Protein AF-A0A1B8FX18-F1 (afdb_monomer_lite)

Structure (mmCIF, N/CA/C/O backbone):
data_AF-A0A1B8FX18-F1
#
_entry.id   AF-A0A1B8FX18-F1
#
loop_
_atom_site.group_PDB
_atom_site.id
_atom_site.type_symbol
_atom_site.label_atom_id
_atom_site.label_alt_id
_atom_site.label_comp_id
_atom_site.label_asym_id
_atom_site.label_entity_id
_atom_site.label_seq_id
_atom_site.pdbx_PDB_ins_code
_atom_site.Cartn_x
_atom_site.Cartn_y
_atom_site.Cartn_z
_atom_site.occupancy
_atom_site.B_iso_or_equiv
_atom_site.auth_seq_id
_atom_site.auth_comp_id
_atom_site.auth_asym_id
_atom_site.auth_atom_id
_atom_site.pdbx_PDB_model_num
ATOM 1 N N . MET A 1 1 ? -5.836 -26.684 -6.023 1.00 32.91 1 MET A N 1
ATOM 2 C CA . MET A 1 1 ? -4.888 -26.297 -4.955 1.00 32.91 1 MET A CA 1
ATOM 3 C C . MET A 1 1 ? -4.499 -24.843 -5.179 1.00 32.91 1 MET A C 1
ATOM 5 O O . MET A 1 1 ? -3.800 -24.570 -6.144 1.00 32.91 1 MET A O 1
ATOM 9 N N . ALA A 1 2 ? -5.009 -23.908 -4.377 1.00 32.16 2 ALA A N 1
ATOM 10 C CA . ALA A 1 2 ? -4.564 -22.514 -4.428 1.00 32.16 2 ALA A CA 1
ATOM 11 C C . ALA A 1 2 ? -3.291 -22.379 -3.574 1.00 32.16 2 ALA A C 1
ATOM 13 O O . ALA A 1 2 ? -3.282 -22.899 -2.456 1.00 32.16 2 ALA A O 1
ATOM 14 N N . PRO A 1 3 ? -2.211 -21.738 -4.048 1.00 36.47 3 PRO A N 1
ATOM 15 C CA . PRO A 1 3 ? -1.021 -21.562 -3.229 1.00 36.47 3 PRO A CA 1
ATOM 16 C C . PRO A 1 3 ? -1.325 -20.541 -2.124 1.00 36.47 3 PRO A C 1
ATOM 18 O O . PRO A 1 3 ? -1.313 -19.332 -2.337 1.00 36.47 3 PRO A O 1
ATOM 21 N N . SER A 1 4 ? -1.603 -21.036 -0.917 1.00 44.78 4 SER A N 1
ATOM 22 C CA . SER A 1 4 ? -1.848 -20.250 0.298 1.00 44.78 4 SER A CA 1
ATOM 23 C C . SER A 1 4 ? -0.554 -19.749 0.963 1.00 44.78 4 SER A C 1
ATOM 25 O O . SER A 1 4 ? -0.500 -19.564 2.178 1.00 44.78 4 SER A O 1
ATOM 27 N N . GLN A 1 5 ? 0.505 -19.528 0.187 1.00 43.81 5 GLN A N 1
ATOM 28 C CA . GLN A 1 5 ? 1.819 -19.110 0.672 1.00 43.81 5 GLN A CA 1
ATOM 29 C C . GLN A 1 5 ? 2.268 -17.862 -0.085 1.00 43.81 5 GLN A C 1
ATOM 31 O O . GLN A 1 5 ? 3.128 -17.893 -0.956 1.00 43.81 5 GLN A O 1
ATOM 36 N N . PHE A 1 6 ? 1.688 -16.715 0.268 1.00 52.16 6 PHE A N 1
ATOM 37 C CA . PHE A 1 6 ? 2.391 -15.451 0.058 1.00 52.16 6 PHE A CA 1
ATOM 38 C C . PHE A 1 6 ? 3.496 -15.373 1.113 1.00 52.16 6 PHE A C 1
ATOM 40 O O . PHE A 1 6 ? 3.310 -14.788 2.188 1.00 52.16 6 PHE A O 1
ATOM 47 N N . ASP A 1 7 ? 4.606 -16.055 0.828 1.00 55.22 7 ASP A N 1
ATOM 48 C CA . ASP A 1 7 ? 5.760 -16.162 1.705 1.00 55.22 7 ASP A CA 1
ATOM 49 C C . ASP A 1 7 ? 6.283 -14.772 2.058 1.00 55.22 7 ASP A C 1
ATOM 51 O O . ASP A 1 7 ? 6.693 -13.976 1.211 1.00 55.22 7 ASP A O 1
ATOM 55 N N . SER A 1 8 ? 6.344 -14.484 3.356 1.00 54.31 8 SER A N 1
ATOM 56 C CA . SER A 1 8 ? 7.053 -13.326 3.910 1.00 54.31 8 SER A CA 1
ATOM 57 C C . SER A 1 8 ? 8.527 -13.260 3.484 1.00 54.31 8 SER A C 1
ATOM 59 O O . SER A 1 8 ? 9.156 -12.222 3.661 1.00 54.31 8 SER A O 1
ATOM 61 N N . GLN A 1 9 ? 9.072 -14.335 2.906 1.00 58.66 9 GLN A N 1
ATOM 62 C CA . GLN A 1 9 ? 10.406 -14.371 2.315 1.00 58.66 9 GLN A CA 1
ATOM 63 C C . GLN A 1 9 ? 10.507 -13.623 0.975 1.00 58.66 9 GLN A C 1
ATOM 65 O O . GLN A 1 9 ? 11.620 -13.249 0.608 1.00 58.66 9 GLN A O 1
ATOM 70 N N . ILE A 1 10 ? 9.390 -13.357 0.287 1.00 80.12 10 ILE A N 1
ATOM 71 C CA . ILE A 1 10 ? 9.359 -12.744 -1.054 1.00 80.12 10 ILE A CA 1
ATOM 72 C C . ILE A 1 10 ? 9.215 -11.214 -0.985 1.00 80.12 10 ILE A C 1
ATOM 74 O O . ILE A 1 10 ? 9.608 -10.512 -1.913 1.00 80.12 10 ILE A O 1
ATOM 78 N N . LEU A 1 11 ? 8.698 -10.674 0.124 1.00 85.00 11 LEU A N 1
ATOM 79 C CA . LEU A 1 11 ? 8.481 -9.235 0.319 1.00 85.00 11 LEU A CA 1
ATOM 80 C C . LEU A 1 11 ? 9.681 -8.543 0.972 1.00 85.00 11 LEU A C 1
ATOM 82 O O . LEU A 1 11 ? 10.488 -9.172 1.660 1.00 85.00 11 LEU A O 1
ATOM 86 N N . THR A 1 12 ? 9.778 -7.232 0.768 1.00 85.75 12 THR A N 1
ATOM 87 C CA . THR A 1 12 ? 10.832 -6.394 1.352 1.00 85.75 12 THR A CA 1
ATOM 88 C C . THR A 1 12 ? 10.839 -6.432 2.880 1.00 85.75 12 THR A C 1
ATOM 90 O O . THR A 1 12 ? 9.835 -6.732 3.529 1.00 85.75 12 THR A O 1
ATOM 93 N N . SER A 1 13 ? 11.989 -6.112 3.482 1.00 84.50 13 SER A N 1
ATOM 94 C CA . SER A 1 13 ? 12.134 -6.082 4.950 1.00 84.50 13 SER A CA 1
ATOM 95 C C . SER A 1 13 ? 11.414 -4.892 5.601 1.00 84.50 13 SER A C 1
ATOM 97 O O . SER A 1 13 ? 11.049 -4.944 6.777 1.00 84.50 13 SER A O 1
ATOM 99 N N . LYS A 1 14 ? 11.174 -3.828 4.825 1.00 88.06 14 LYS A N 1
ATOM 100 C CA . LYS A 1 14 ? 10.469 -2.606 5.228 1.00 88.06 14 LYS A CA 1
ATOM 101 C C . LYS A 1 14 ? 9.424 -2.226 4.176 1.00 88.06 14 LYS A C 1
ATOM 103 O O . LYS A 1 14 ? 9.663 -2.463 2.988 1.00 88.06 14 LYS A O 1
ATOM 108 N N . PRO A 1 15 ? 8.288 -1.627 4.576 1.00 91.25 15 PRO A N 1
ATOM 109 C CA . PRO A 1 15 ? 7.298 -1.168 3.615 1.00 91.25 15 PRO A CA 1
ATOM 110 C C . PRO A 1 15 ? 7.850 0.010 2.806 1.00 91.25 15 PRO A C 1
ATOM 112 O O . PRO A 1 15 ? 8.682 0.772 3.298 1.00 91.25 15 PRO A O 1
ATOM 115 N N . LEU A 1 16 ? 7.350 0.181 1.584 1.00 90.25 16 LEU A N 1
ATOM 116 C CA . LEU A 1 16 ? 7.636 1.364 0.770 1.00 90.25 16 LEU A CA 1
ATOM 117 C C . LEU A 1 16 ? 6.980 2.611 1.372 1.00 90.25 16 LEU A C 1
ATOM 119 O O . LEU A 1 16 ? 7.591 3.672 1.445 1.00 90.25 16 LEU A O 1
ATOM 123 N N . ILE A 1 17 ? 5.729 2.463 1.811 1.00 91.62 17 ILE A N 1
ATOM 124 C CA . ILE A 1 17 ? 4.974 3.497 2.516 1.00 91.62 17 ILE A CA 1
ATOM 125 C C . ILE A 1 17 ? 4.188 2.880 3.666 1.00 91.62 17 ILE A C 1
ATOM 127 O O . ILE A 1 17 ? 3.749 1.728 3.597 1.00 91.62 17 ILE A O 1
ATOM 131 N N . SER A 1 18 ? 3.97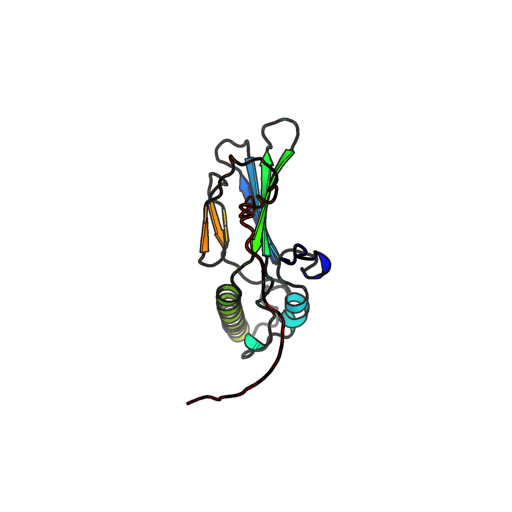8 3.669 4.713 1.00 93.94 18 SER A N 1
ATOM 132 C CA . SER A 1 18 ? 3.050 3.345 5.786 1.00 93.94 18 SER A CA 1
ATOM 133 C C . SER A 1 18 ? 2.305 4.606 6.189 1.00 93.94 18 SER A C 1
ATOM 135 O O . SER A 1 18 ? 2.931 5.628 6.456 1.00 93.94 18 SER A O 1
ATOM 137 N N . LEU A 1 19 ? 0.983 4.521 6.247 1.00 94.31 19 LEU A N 1
ATOM 138 C CA . LEU A 1 19 ? 0.116 5.580 6.743 1.00 94.31 19 LEU A CA 1
ATOM 139 C C . LEU A 1 19 ? -0.797 5.025 7.832 1.00 94.31 19 LEU A C 1
ATOM 141 O O . LEU A 1 19 ? -1.187 3.856 7.809 1.00 94.31 19 LEU A O 1
ATOM 145 N N . SER A 1 20 ? -1.128 5.877 8.790 1.00 95.50 20 SER A N 1
ATOM 146 C CA . SER A 1 20 ? -2.043 5.560 9.876 1.00 95.50 20 SER A CA 1
ATOM 147 C C . SER A 1 20 ? -3.161 6.583 9.934 1.00 95.50 20 SER A C 1
ATOM 149 O O . SER A 1 20 ? -2.940 7.767 9.677 1.00 95.50 20 SER A O 1
ATOM 151 N N . LYS A 1 21 ? -4.353 6.127 10.302 1.00 96.12 21 LYS A N 1
ATOM 152 C CA . LYS A 1 21 ? -5.514 6.982 10.504 1.00 96.12 21 LYS A CA 1
ATOM 153 C C . LYS A 1 21 ? -6.279 6.506 11.727 1.00 96.12 21 LYS A C 1
ATOM 155 O O . LYS A 1 21 ? -6.621 5.330 11.831 1.00 96.12 21 LYS A O 1
ATOM 160 N N . GLU A 1 22 ? -6.506 7.431 12.643 1.00 94.50 22 GLU A N 1
ATOM 161 C CA . GLU A 1 22 ? -7.405 7.242 13.772 1.00 94.50 22 GLU A CA 1
ATOM 162 C C . GLU A 1 22 ? -8.838 7.521 13.323 1.00 94.50 22 GLU A C 1
ATOM 164 O O . GLU A 1 22 ? -9.071 8.423 12.507 1.00 94.50 22 GLU A O 1
ATOM 169 N N . ARG A 1 23 ? -9.771 6.704 13.813 1.00 92.94 23 ARG A N 1
ATOM 170 C CA . ARG A 1 23 ? -11.197 6.893 13.578 1.00 92.94 23 ARG A CA 1
ATOM 171 C C . ARG A 1 23 ? -11.689 8.120 14.336 1.00 92.94 23 ARG A C 1
ATOM 173 O O . ARG A 1 23 ? -11.183 8.418 15.409 1.00 92.94 23 ARG A O 1
ATOM 180 N N . ASP A 1 24 ? -12.712 8.785 13.812 1.00 92.12 24 ASP A N 1
ATOM 181 C CA . ASP A 1 24 ? -13.268 10.012 14.406 1.00 92.12 24 ASP A CA 1
ATOM 182 C C . ASP A 1 24 ? -13.728 9.855 15.875 1.00 92.12 24 ASP A C 1
ATOM 184 O O . ASP A 1 24 ? -13.780 10.835 16.610 1.00 92.12 24 ASP A O 1
ATOM 188 N N . ASP A 1 25 ? -14.035 8.634 16.328 1.00 89.25 25 ASP A N 1
ATOM 189 C CA . ASP A 1 25 ? -14.406 8.346 17.721 1.00 89.25 25 ASP A CA 1
ATOM 190 C C . ASP A 1 25 ? -13.216 8.031 18.648 1.00 89.25 25 ASP A C 1
ATOM 192 O O . ASP A 1 25 ? -13.421 7.746 19.828 1.00 89.25 25 ASP A O 1
ATOM 196 N N . GLY A 1 26 ? -11.993 8.023 18.115 1.00 88.56 26 GLY A N 1
ATOM 197 C CA . GLY A 1 26 ? -10.752 7.730 18.831 1.00 88.56 26 GLY A CA 1
ATOM 198 C C . GLY A 1 26 ? -10.587 6.283 19.300 1.00 88.56 26 GLY A C 1
ATOM 199 O O . GLY A 1 26 ? -9.638 5.970 20.011 1.00 88.56 26 GLY A O 1
ATOM 200 N N . LYS A 1 27 ? -11.498 5.372 18.931 1.00 88.19 27 LYS A N 1
ATOM 201 C CA . LYS A 1 27 ? -11.483 3.983 19.430 1.00 88.19 27 LYS A CA 1
ATOM 202 C C . LYS A 1 27 ? -10.751 3.017 18.516 1.00 88.19 27 LYS A C 1
ATOM 204 O O . LYS A 1 27 ? -10.401 1.926 18.944 1.00 88.19 27 LYS A O 1
ATOM 209 N N . MET A 1 28 ? -10.535 3.388 17.258 1.00 90.31 28 MET A N 1
ATOM 210 C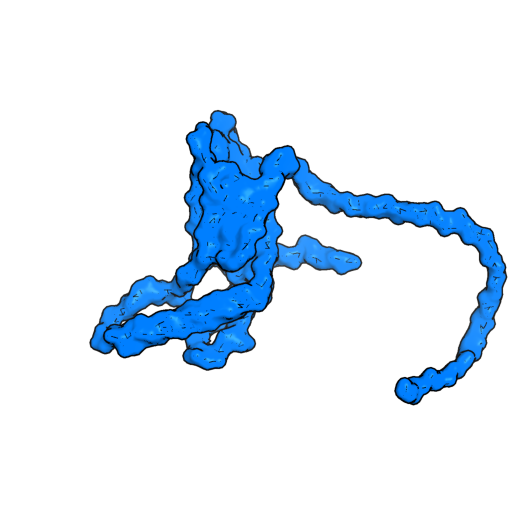 CA . MET A 1 28 ? -9.917 2.516 16.263 1.00 90.31 28 MET A CA 1
ATOM 211 C C . MET A 1 28 ? -8.775 3.226 15.555 1.00 90.31 28 MET A C 1
ATOM 213 O O . MET A 1 28 ? -8.895 4.387 15.170 1.00 90.31 28 MET A O 1
ATOM 217 N N . VAL A 1 29 ? -7.692 2.495 15.301 1.00 93.31 29 VAL A N 1
ATOM 218 C CA . VAL A 1 29 ? -6.578 2.967 14.474 1.00 93.31 29 VAL A CA 1
ATOM 219 C C . VAL A 1 29 ? -6.350 1.996 13.327 1.00 93.31 29 VAL A C 1
ATOM 221 O O . VAL A 1 29 ? -6.061 0.816 13.533 1.00 93.31 29 VAL A O 1
ATOM 224 N N . GLY A 1 30 ? -6.449 2.505 12.103 1.00 94.06 30 GLY A N 1
ATOM 225 C CA . GLY A 1 30 ? -6.062 1.802 10.888 1.00 94.06 30 GLY A CA 1
ATOM 226 C C . GLY A 1 30 ? -4.623 2.111 10.510 1.00 94.06 30 GLY A C 1
ATOM 227 O O . GLY A 1 30 ? -4.213 3.269 10.506 1.00 94.06 30 GLY A O 1
ATOM 228 N N . VAL A 1 31 ? -3.862 1.088 10.138 1.00 95.69 31 VAL A N 1
ATOM 229 C CA . VAL A 1 31 ? -2.509 1.214 9.593 1.00 95.69 31 VAL A CA 1
ATOM 230 C C . VAL A 1 31 ? -2.457 0.496 8.254 1.00 95.69 31 VAL A C 1
ATOM 232 O O . VAL A 1 31 ? -2.597 -0.727 8.197 1.00 95.69 31 VAL A O 1
ATOM 235 N N . LEU A 1 32 ? -2.243 1.256 7.182 1.00 95.88 32 LEU A N 1
ATOM 236 C CA . LEU A 1 32 ? -2.048 0.753 5.826 1.00 95.88 32 LEU A CA 1
ATOM 237 C C . LEU A 1 32 ? -0.564 0.836 5.472 1.00 95.88 32 LEU A C 1
ATOM 239 O O . LEU A 1 32 ? 0.034 1.908 5.513 1.00 95.88 32 LEU A O 1
ATOM 243 N N . SER A 1 33 ? 0.022 -0.292 5.085 1.00 95.12 33 SER A N 1
ATOM 244 C CA . SER A 1 33 ? 1.413 -0.367 4.638 1.00 95.12 33 SER A CA 1
ATOM 245 C C . SER A 1 33 ? 1.512 -1.095 3.303 1.00 95.12 33 SER A C 1
ATOM 247 O O . SER A 1 33 ? 0.916 -2.160 3.143 1.00 95.12 33 SER A O 1
ATOM 249 N N . VAL A 1 34 ? 2.300 -0.571 2.367 1.00 94.50 34 VAL A N 1
ATOM 250 C CA . VAL A 1 34 ? 2.511 -1.178 1.041 1.00 94.50 34 VAL A CA 1
ATOM 251 C C . VAL A 1 34 ? 3.885 -1.834 0.978 1.00 94.50 34 VAL A C 1
ATOM 253 O O . VAL A 1 34 ? 4.891 -1.212 1.318 1.00 94.50 34 VAL A O 1
ATOM 256 N N . TRP A 1 35 ? 3.916 -3.091 0.543 1.00 93.81 35 TRP A N 1
ATOM 257 C CA . TRP A 1 35 ? 5.095 -3.949 0.514 1.00 93.81 35 TRP A CA 1
ATOM 258 C C . TRP A 1 35 ? 5.368 -4.410 -0.921 1.00 93.81 35 TRP A C 1
ATOM 260 O O . TRP A 1 35 ? 4.612 -5.231 -1.448 1.00 93.81 35 TRP A O 1
ATOM 270 N N . PRO A 1 36 ? 6.431 -3.896 -1.554 1.00 91.75 36 PRO A N 1
ATOM 271 C CA . PRO A 1 36 ? 6.965 -4.464 -2.786 1.00 91.75 36 PRO A CA 1
ATOM 272 C C . PRO A 1 36 ? 7.564 -5.865 -2.551 1.00 91.75 36 PRO A C 1
ATOM 274 O O . PRO A 1 36 ? 7.837 -6.246 -1.404 1.00 91.75 36 PRO A O 1
ATOM 277 N N . PRO A 1 37 ? 7.834 -6.633 -3.618 1.00 90.56 37 PRO A N 1
ATOM 278 C CA . PRO A 1 37 ? 8.705 -7.799 -3.547 1.00 90.56 37 PRO A CA 1
ATOM 279 C C . PRO A 1 37 ? 10.180 -7.381 -3.393 1.00 90.56 37 PRO A C 1
ATOM 281 O O . PRO A 1 37 ? 10.582 -6.297 -3.821 1.00 90.56 37 PRO A O 1
ATOM 284 N N . LYS A 1 38 ? 11.021 -8.262 -2.842 1.00 88.38 38 LYS A N 1
ATOM 285 C CA . LYS A 1 38 ? 12.477 -8.041 -2.709 1.00 88.38 38 LYS A CA 1
ATOM 286 C C . LYS A 1 38 ? 13.166 -7.793 -4.045 1.00 88.38 38 LYS A C 1
ATOM 288 O O . LYS A 1 38 ? 14.034 -6.934 -4.137 1.00 88.38 38 LYS A O 1
ATOM 293 N N . SER A 1 39 ? 12.727 -8.487 -5.091 1.00 85.31 39 SER A N 1
ATOM 294 C CA . SER A 1 39 ? 13.233 -8.292 -6.452 1.00 85.31 39 SER A CA 1
ATOM 295 C C . SER A 1 39 ? 13.042 -6.853 -6.941 1.00 85.31 39 SER A C 1
ATOM 297 O O . SER A 1 39 ? 13.882 -6.335 -7.673 1.00 85.31 39 SER A O 1
ATOM 299 N N . PHE A 1 40 ? 11.984 -6.166 -6.495 1.00 87.19 40 PHE A N 1
ATOM 300 C CA . PHE A 1 40 ? 11.812 -4.743 -6.769 1.00 87.19 40 PHE A CA 1
ATOM 301 C C . PHE A 1 40 ? 12.826 -3.892 -5.989 1.00 87.19 40 PHE A C 1
ATOM 303 O O . PHE A 1 40 ? 13.403 -2.974 -6.563 1.00 87.19 40 PHE A O 1
ATOM 310 N N . GLU A 1 41 ? 13.091 -4.207 -4.716 1.00 84.81 41 GLU A N 1
ATOM 311 C CA . GLU A 1 41 ? 14.107 -3.527 -3.887 1.00 84.81 41 GLU A CA 1
ATOM 312 C C . GLU A 1 41 ? 15.517 -3.612 -4.460 1.00 84.81 41 GLU A C 1
ATOM 314 O O . GLU A 1 41 ? 16.243 -2.618 -4.493 1.00 84.81 41 GLU A O 1
ATOM 319 N N . GLU A 1 42 ? 15.873 -4.770 -4.999 1.00 82.75 42 GLU A N 1
ATOM 320 C CA . GLU A 1 42 ? 17.166 -4.999 -5.637 1.00 82.75 42 GLU A CA 1
ATOM 321 C C . GLU A 1 42 ? 17.294 -4.288 -6.992 1.00 82.75 42 GLU A C 1
ATOM 323 O O . GLU A 1 42 ? 18.378 -3.811 -7.352 1.00 82.75 42 GLU A O 1
ATOM 328 N N . ALA A 1 43 ? 16.196 -4.203 -7.748 1.00 80.81 43 ALA A N 1
ATOM 329 C CA . ALA A 1 43 ? 16.183 -3.622 -9.086 1.00 80.81 43 ALA A CA 1
ATOM 330 C C . ALA A 1 43 ? 15.987 -2.095 -9.087 1.00 80.81 43 ALA A C 1
ATOM 332 O O . ALA A 1 43 ? 16.506 -1.417 -9.973 1.00 80.81 43 ALA A O 1
ATOM 333 N N . TRP A 1 44 ? 15.299 -1.530 -8.090 1.00 80.69 44 TRP A N 1
ATOM 334 C CA . TRP A 1 44 ? 14.949 -0.105 -8.027 1.00 80.69 44 TRP A CA 1
ATOM 335 C C . TRP A 1 44 ? 16.150 0.857 -8.108 1.00 80.69 44 TRP A C 1
ATOM 337 O O . TRP A 1 44 ? 16.080 1.815 -8.878 1.00 80.69 44 TRP A O 1
ATOM 347 N N . PRO A 1 45 ? 17.295 0.617 -7.434 1.00 76.19 45 PRO A N 1
ATOM 348 C CA . PRO A 1 45 ? 18.479 1.467 -7.588 1.00 76.19 45 PRO A CA 1
ATOM 349 C C . PRO A 1 45 ? 19.090 1.439 -8.993 1.00 76.19 45 PRO A C 1
ATOM 351 O O . PRO A 1 45 ? 19.825 2.352 -9.354 1.00 76.19 45 PRO A O 1
ATOM 354 N N . LYS A 1 46 ? 18.827 0.371 -9.753 1.00 73.50 46 LYS A N 1
ATOM 355 C CA . LYS A 1 46 ? 19.317 0.154 -11.120 1.00 73.50 46 LYS A CA 1
ATOM 356 C C . LYS A 1 46 ? 18.272 0.538 -12.168 1.00 73.50 46 LYS A C 1
ATOM 358 O O . LYS A 1 46 ? 18.524 0.354 -13.356 1.00 73.50 46 LYS A O 1
ATOM 363 N N . ALA A 1 47 ? 17.102 1.023 -11.745 1.00 71.56 47 ALA A N 1
ATOM 364 C CA . ALA A 1 47 ? 16.032 1.422 -12.639 1.00 71.56 47 ALA A CA 1
ATOM 365 C C . ALA A 1 47 ? 16.516 2.589 -13.505 1.00 71.56 47 ALA A C 1
ATOM 367 O O . ALA A 1 47 ? 16.624 3.724 -13.043 1.00 71.56 47 ALA A O 1
ATOM 368 N N . THR A 1 48 ? 16.843 2.292 -14.760 1.00 62.50 48 THR A N 1
ATOM 369 C CA . THR A 1 48 ? 17.209 3.302 -15.743 1.00 62.50 48 THR A CA 1
ATOM 370 C C . THR A 1 48 ? 15.983 3.818 -16.472 1.00 62.50 48 THR A C 1
ATOM 372 O O . THR A 1 48 ? 14.870 3.294 -16.404 1.00 62.50 48 THR A O 1
ATOM 375 N N . GLU A 1 49 ? 16.249 4.877 -17.214 1.00 56.56 49 GLU A N 1
ATOM 376 C CA . GLU A 1 49 ? 15.332 5.724 -17.935 1.00 56.56 49 GLU A CA 1
ATOM 377 C C . GLU A 1 49 ? 14.223 5.064 -18.768 1.00 56.56 49 GLU A C 1
ATOM 379 O O . GLU A 1 49 ? 13.211 5.718 -19.022 1.00 56.56 49 GLU A O 1
ATOM 384 N N . SER A 1 50 ? 14.404 3.823 -19.210 1.00 53.88 50 SER A N 1
ATOM 385 C CA . SER A 1 50 ? 13.587 3.187 -20.247 1.00 53.88 50 SER A CA 1
ATOM 386 C C . SER A 1 50 ? 13.035 1.812 -19.869 1.00 53.88 50 SER A C 1
ATOM 388 O O . SER A 1 50 ? 12.339 1.209 -20.678 1.00 53.88 50 SER A O 1
ATOM 390 N N . ARG A 1 51 ? 13.317 1.284 -18.667 1.00 57.38 51 ARG A N 1
ATOM 391 C CA . ARG A 1 51 ? 13.055 -0.135 -18.352 1.00 57.38 51 ARG A CA 1
ATOM 392 C C . ARG A 1 51 ? 12.253 -0.364 -17.074 1.00 57.38 51 ARG A C 1
ATOM 394 O O . ARG A 1 51 ? 12.651 -1.149 -16.218 1.00 57.38 51 ARG A O 1
ATOM 401 N N . ALA A 1 52 ? 11.053 0.216 -16.999 1.00 56.62 52 ALA A N 1
ATOM 402 C CA . ALA A 1 52 ? 10.031 -0.300 -16.077 1.00 56.62 52 ALA A CA 1
ATOM 403 C C . ALA A 1 52 ? 9.720 -1.789 -16.349 1.00 56.62 52 ALA A C 1
ATOM 405 O O . ALA A 1 52 ? 9.318 -2.514 -15.448 1.00 56.62 52 ALA A O 1
ATOM 406 N N . GLU A 1 53 ? 9.964 -2.257 -17.577 1.00 56.81 53 GLU A N 1
ATOM 407 C CA . GLU A 1 53 ? 9.823 -3.655 -18.005 1.00 56.81 53 GLU A CA 1
ATOM 408 C C . GLU A 1 53 ? 10.775 -4.629 -17.294 1.00 56.81 53 GLU A C 1
ATOM 410 O O . GLU A 1 53 ? 10.494 -5.821 -17.265 1.00 56.81 53 GLU A O 1
ATOM 415 N N . GLY A 1 54 ? 11.862 -4.139 -16.682 1.00 59.81 54 GLY A N 1
ATOM 416 C CA . GLY A 1 54 ? 12.773 -4.950 -15.864 1.00 59.81 54 GLY A CA 1
ATOM 417 C C . GLY A 1 54 ? 12.479 -4.909 -14.361 1.00 59.81 54 GLY A C 1
ATOM 418 O O . GLY A 1 54 ? 13.200 -5.535 -13.588 1.00 59.81 54 GLY A O 1
ATOM 419 N N . LEU A 1 55 ? 11.465 -4.151 -13.929 1.00 69.38 55 LEU A N 1
ATOM 420 C CA . LEU A 1 55 ? 11.095 -4.043 -12.521 1.00 69.38 55 LEU A CA 1
ATOM 421 C C . LEU A 1 55 ? 9.999 -5.045 -12.175 1.00 69.38 55 LEU A C 1
ATOM 423 O O . LEU A 1 55 ? 8.970 -5.117 -12.848 1.00 69.38 55 LEU A O 1
ATOM 427 N N . ALA A 1 56 ? 10.193 -5.768 -11.071 1.00 77.12 56 ALA A N 1
ATOM 428 C CA . ALA A 1 56 ? 9.197 -6.679 -10.523 1.00 77.12 56 ALA A CA 1
ATOM 429 C C . ALA A 1 56 ? 7.978 -5.900 -9.987 1.00 77.12 56 ALA A C 1
ATOM 431 O O . ALA A 1 56 ? 7.919 -5.499 -8.824 1.00 77.12 56 ALA A O 1
ATOM 432 N N . CYS A 1 57 ? 7.016 -5.643 -10.874 1.00 84.75 57 CYS A N 1
ATOM 433 C CA . CYS A 1 57 ? 5.750 -4.976 -10.554 1.00 84.75 57 CYS A CA 1
ATOM 434 C C . CYS A 1 57 ? 4.671 -5.967 -10.086 1.00 84.75 57 CYS A C 1
ATOM 436 O O . CYS A 1 57 ? 3.621 -5.560 -9.597 1.00 84.75 57 CYS A O 1
ATOM 438 N N . GLU A 1 58 ? 4.934 -7.266 -10.213 1.00 87.62 58 GLU A N 1
ATOM 439 C CA . GLU A 1 58 ? 4.098 -8.340 -9.684 1.00 87.62 58 GLU A CA 1
ATOM 440 C C . GLU A 1 58 ? 4.393 -8.603 -8.203 1.00 87.62 58 GLU A C 1
ATOM 442 O O . GLU A 1 58 ? 5.475 -8.302 -7.702 1.00 87.62 58 GLU A O 1
ATOM 447 N N . GLY A 1 59 ? 3.424 -9.172 -7.482 1.00 87.94 59 GLY A N 1
ATOM 448 C CA . GLY A 1 59 ? 3.621 -9.606 -6.094 1.00 87.94 59 GLY A CA 1
ATOM 449 C C . GLY A 1 59 ? 3.631 -8.486 -5.050 1.00 87.94 59 GLY A C 1
ATOM 450 O O . 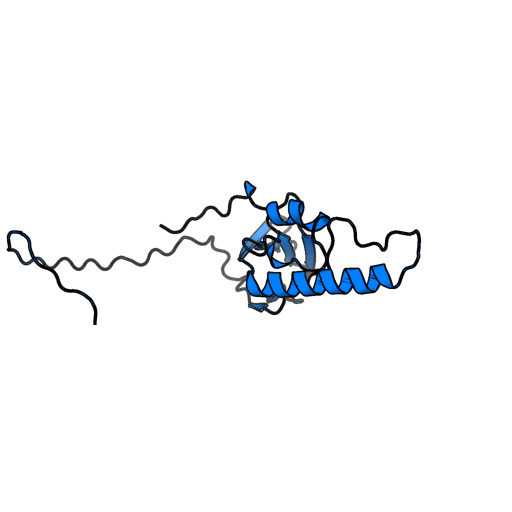GLY A 1 59 ? 3.939 -8.743 -3.887 1.00 87.94 59 GLY A O 1
ATOM 451 N N . TRP A 1 60 ? 3.275 -7.257 -5.428 1.00 93.25 60 TRP A N 1
ATOM 452 C CA . TRP A 1 60 ? 3.071 -6.166 -4.476 1.00 93.25 60 TRP A CA 1
ATOM 453 C C . TRP A 1 60 ? 1.851 -6.433 -3.594 1.00 93.25 60 TRP A C 1
ATOM 455 O O . TRP A 1 60 ? 0.790 -6.831 -4.077 1.00 93.25 60 TRP A O 1
ATOM 465 N N . VAL A 1 61 ? 1.987 -6.175 -2.293 1.00 93.94 61 VAL A N 1
ATOM 466 C CA . VAL A 1 61 ? 0.925 -6.414 -1.310 1.00 93.94 61 VAL A CA 1
ATOM 467 C C . VAL A 1 61 ? 0.735 -5.191 -0.428 1.00 93.94 61 VAL A C 1
ATOM 469 O O . VAL A 1 61 ? 1.664 -4.731 0.235 1.00 93.94 61 VAL A O 1
ATOM 472 N N . ALA A 1 62 ? -0.498 -4.708 -0.331 1.00 94.69 62 ALA A N 1
ATOM 473 C CA . ALA A 1 62 ? -0.895 -3.808 0.736 1.00 94.69 62 ALA A CA 1
ATOM 474 C C . ALA A 1 62 ? -1.398 -4.601 1.946 1.00 94.69 62 ALA A C 1
ATOM 476 O O . ALA A 1 62 ? -2.108 -5.599 1.829 1.00 94.69 62 ALA A O 1
ATOM 477 N N . ARG A 1 63 ? -1.004 -4.164 3.138 1.00 94.44 63 ARG A N 1
ATOM 478 C CA . ARG A 1 63 ? -1.422 -4.742 4.413 1.00 94.44 63 ARG A CA 1
ATOM 479 C C . ARG A 1 63 ? -2.154 -3.678 5.198 1.00 94.44 63 ARG A C 1
ATOM 481 O O . ARG A 1 63 ? -1.564 -2.649 5.513 1.00 94.44 63 ARG A O 1
ATOM 488 N N . PHE A 1 64 ? -3.400 -3.959 5.544 1.00 94.00 64 PHE A N 1
ATOM 489 C CA . PHE A 1 64 ? -4.200 -3.102 6.395 1.00 94.00 64 PHE A CA 1
ATOM 490 C C . PHE A 1 64 ? -4.434 -3.779 7.741 1.00 94.00 64 PHE A C 1
ATOM 492 O O . PHE A 1 64 ? -4.881 -4.925 7.811 1.00 94.00 64 PHE A O 1
ATOM 499 N N . LYS A 1 65 ? -4.066 -3.096 8.821 1.00 93.00 65 LYS A N 1
ATOM 500 C CA . LYS A 1 65 ? -4.258 -3.560 10.195 1.00 93.00 65 LYS A CA 1
ATOM 501 C C . LYS A 1 65 ? -5.168 -2.579 10.909 1.00 93.00 65 LYS A C 1
ATOM 503 O O . LYS A 1 65 ? -4.891 -1.386 10.866 1.00 93.00 65 LYS A O 1
ATOM 508 N N . VAL A 1 66 ? -6.189 -3.086 11.584 1.00 91.06 66 VAL A N 1
ATOM 509 C CA . VAL A 1 66 ? -7.055 -2.276 12.447 1.00 91.06 66 VAL A CA 1
ATOM 510 C C . VAL A 1 66 ? -6.846 -2.719 13.882 1.00 91.06 66 VAL A C 1
ATOM 512 O O . VAL A 1 66 ? -6.814 -3.920 14.160 1.00 91.06 66 VAL A O 1
ATOM 515 N N . TRP A 1 67 ? -6.679 -1.744 14.760 1.00 90.06 67 TRP A N 1
ATOM 516 C CA . TRP A 1 67 ? -6.467 -1.927 16.186 1.00 90.06 67 TRP A CA 1
ATOM 517 C C . TRP A 1 67 ? -7.594 -1.240 16.940 1.00 90.06 67 TRP A C 1
ATOM 519 O O . TRP A 1 67 ? -7.898 -0.088 16.627 1.00 90.06 67 TRP A O 1
ATOM 529 N N . ASP A 1 68 ? -8.167 -1.929 17.922 1.00 88.56 68 ASP A N 1
ATOM 530 C CA . ASP A 1 68 ? -8.984 -1.291 18.947 1.00 88.56 68 ASP A CA 1
ATOM 531 C C . ASP A 1 68 ? -8.024 -0.657 19.948 1.00 88.56 68 ASP A C 1
ATOM 533 O O . ASP A 1 68 ? -7.105 -1.304 20.452 1.00 88.56 68 ASP A O 1
ATOM 537 N N . VAL A 1 69 ? -8.176 0.640 20.160 1.00 86.62 69 VAL A N 1
ATOM 538 C CA . VAL A 1 69 ? -7.403 1.416 21.133 1.00 86.62 69 VAL A CA 1
ATOM 539 C C . VAL A 1 69 ? -8.295 1.976 22.240 1.00 86.62 69 VAL A C 1
ATOM 541 O O . VAL A 1 69 ? -7.780 2.591 23.171 1.00 86.62 69 VAL A O 1
ATOM 544 N N . GLY A 1 70 ? -9.614 1.774 22.141 1.00 77.38 70 GLY A N 1
ATOM 545 C CA . GLY A 1 70 ? -10.603 2.218 23.117 1.00 77.38 70 GLY A CA 1
ATOM 546 C C . GLY A 1 70 ? -10.838 1.200 24.232 1.00 77.38 70 GLY A C 1
ATOM 547 O O . GLY A 1 70 ? -11.082 1.592 25.374 1.00 77.38 70 GLY A O 1
ATOM 548 N N . SER A 1 71 ? -10.733 -0.100 23.945 1.00 70.25 71 SER A N 1
ATOM 549 C CA . SER A 1 71 ? -10.598 -1.114 24.991 1.00 70.25 71 SER A CA 1
ATOM 550 C C . SER A 1 71 ? -9.203 -1.001 25.606 1.00 70.25 71 SER A C 1
ATOM 552 O O . SER A 1 71 ? -8.216 -0.943 24.884 1.00 70.25 71 SER A O 1
ATOM 554 N N . GLY A 1 72 ? -9.069 -0.981 26.934 1.00 65.12 72 GLY A N 1
ATOM 555 C CA . GLY A 1 72 ? -7.763 -0.841 27.607 1.00 65.12 72 GLY A CA 1
ATOM 556 C C . GLY A 1 72 ? -6.689 -1.870 27.194 1.00 65.12 72 GLY A C 1
ATOM 557 O O . GLY A 1 72 ? -5.510 -1.663 27.477 1.00 65.12 72 GLY A O 1
ATOM 558 N N . ALA A 1 73 ? -7.072 -2.944 26.493 1.00 62.97 73 ALA A N 1
ATOM 559 C CA . ALA A 1 73 ? -6.184 -3.801 25.716 1.00 62.97 73 ALA A CA 1
ATOM 560 C C . ALA A 1 73 ? -6.150 -3.343 24.245 1.00 62.97 73 ALA A C 1
ATOM 562 O O . ALA A 1 73 ? -7.185 -3.280 23.580 1.00 62.97 73 ALA A O 1
ATOM 563 N N . LYS A 1 74 ? -4.949 -3.031 23.735 1.00 68.00 74 LYS A N 1
ATOM 564 C CA . LYS A 1 74 ? -4.728 -2.708 22.317 1.00 68.00 74 LYS A CA 1
ATOM 565 C C . LYS A 1 74 ? -4.822 -3.974 21.471 1.00 68.00 74 LYS A C 1
ATOM 567 O O . LYS A 1 74 ? -3.798 -4.550 21.093 1.00 68.00 74 LYS A O 1
ATOM 572 N N . ASP A 1 75 ? -6.042 -4.401 21.187 1.00 74.62 75 ASP A N 1
ATOM 573 C CA . ASP A 1 75 ? -6.293 -5.646 20.481 1.00 74.62 75 ASP A CA 1
ATOM 574 C C . ASP A 1 75 ? -6.309 -5.431 18.969 1.00 74.62 75 ASP A C 1
ATOM 576 O O . ASP A 1 75 ? -6.879 -4.483 18.422 1.00 74.62 75 ASP A O 1
ATOM 580 N N . LYS A 1 76 ? -5.639 -6.336 18.255 1.00 75.75 76 LYS A N 1
ATOM 581 C CA . LYS A 1 76 ? -5.638 -6.326 16.796 1.00 75.75 76 LYS A CA 1
ATOM 582 C C . LYS A 1 76 ? -6.954 -6.913 16.296 1.00 75.75 76 LYS A C 1
ATOM 584 O O . LYS A 1 76 ? -7.115 -8.128 16.277 1.00 75.75 76 LYS A O 1
ATOM 589 N N . VAL A 1 77 ? -7.849 -6.049 15.834 1.00 79.56 77 VAL A N 1
ATOM 590 C CA . VAL A 1 77 ? -9.198 -6.429 15.394 1.00 79.56 77 VAL A CA 1
ATOM 591 C C . VAL A 1 77 ? -9.173 -7.066 14.013 1.00 79.56 77 VAL A C 1
ATOM 593 O O . VAL A 1 77 ? -9.828 -8.075 13.791 1.00 79.56 77 VAL A O 1
ATOM 596 N N . ASN A 1 78 ? -8.401 -6.502 13.078 1.00 81.12 78 ASN A N 1
ATOM 597 C CA . ASN A 1 78 ? -8.385 -6.977 11.694 1.00 81.12 78 ASN A CA 1
ATOM 598 C C . ASN A 1 78 ? -6.991 -6.951 11.063 1.00 81.12 78 ASN A C 1
ATOM 600 O O . ASN A 1 78 ? -6.136 -6.113 11.371 1.00 81.12 78 ASN A O 1
ATOM 604 N N . HIS A 1 79 ? -6.763 -7.889 10.140 1.00 88.38 79 HIS A N 1
ATOM 605 C CA . HIS A 1 79 ? -5.556 -7.963 9.323 1.00 88.38 79 HIS A CA 1
ATOM 606 C C . HIS A 1 79 ? -5.888 -8.387 7.898 1.00 88.38 79 HIS A C 1
ATOM 608 O O . HIS A 1 79 ? -6.042 -9.570 7.608 1.00 88.38 79 HIS A O 1
ATOM 614 N N . ILE A 1 80 ? -5.939 -7.411 7.006 1.00 89.69 80 ILE A N 1
ATOM 615 C CA . ILE A 1 80 ? -6.329 -7.605 5.617 1.00 89.69 80 ILE A CA 1
ATOM 616 C C . ILE A 1 80 ? -5.079 -7.504 4.749 1.00 89.69 80 ILE A C 1
ATOM 618 O O . ILE A 1 80 ? -4.243 -6.613 4.930 1.00 89.69 80 ILE A O 1
ATOM 622 N N . ARG A 1 81 ? -4.932 -8.447 3.820 1.00 90.75 81 ARG A N 1
ATOM 623 C CA . ARG A 1 81 ? -3.881 -8.443 2.801 1.00 90.75 81 ARG A CA 1
ATOM 624 C C . ARG A 1 81 ? -4.538 -8.261 1.443 1.00 90.75 81 ARG A C 1
ATOM 626 O O . ARG A 1 81 ? -5.417 -9.036 1.088 1.00 90.75 81 ARG A O 1
ATOM 633 N N . ILE A 1 82 ? -4.102 -7.246 0.712 1.00 92.19 82 ILE A N 1
ATOM 634 C CA . ILE A 1 82 ? -4.666 -6.843 -0.573 1.00 92.19 82 ILE A CA 1
ATOM 635 C C . ILE A 1 82 ? -3.548 -6.973 -1.617 1.00 92.19 82 ILE A C 1
ATOM 637 O O . ILE A 1 82 ? -2.590 -6.193 -1.561 1.00 92.19 82 ILE A O 1
ATOM 641 N N . PRO A 1 83 ? -3.601 -7.965 -2.525 1.00 92.94 83 PRO A N 1
ATOM 642 C CA . PRO A 1 83 ? -2.673 -8.025 -3.648 1.00 92.94 83 PRO A CA 1
ATOM 643 C C . PRO A 1 83 ? -2.937 -6.839 -4.579 1.00 92.94 83 PRO A C 1
ATOM 645 O O . PRO A 1 83 ? -4.086 -6.544 -4.902 1.00 92.94 83 PRO A O 1
ATOM 648 N N . LEU A 1 84 ? -1.881 -6.141 -4.987 1.00 93.12 84 LEU A N 1
ATOM 649 C CA . LEU A 1 84 ? -2.011 -4.992 -5.880 1.00 93.12 84 LEU A CA 1
ATOM 650 C C . LEU A 1 84 ? -1.940 -5.430 -7.339 1.00 93.12 84 LEU A C 1
ATOM 652 O O . LEU A 1 84 ? -1.196 -6.345 -7.695 1.00 93.12 84 LEU A O 1
ATOM 656 N N . SER A 1 85 ? -2.696 -4.739 -8.190 1.00 91.69 85 SER A N 1
ATOM 657 C CA . SER A 1 85 ? -2.662 -4.959 -9.633 1.00 91.69 85 SER A CA 1
ATOM 658 C C . SER A 1 85 ? -1.274 -4.641 -10.182 1.00 91.69 85 SER A C 1
ATOM 660 O O . SER A 1 85 ? -0.815 -3.499 -10.117 1.00 91.69 85 SER A O 1
ATOM 662 N N . ALA A 1 86 ? -0.622 -5.640 -10.779 1.00 90.69 86 ALA A N 1
ATOM 663 C CA . ALA A 1 86 ? 0.687 -5.466 -11.403 1.00 90.69 86 ALA A CA 1
ATOM 664 C C . ALA A 1 86 ? 0.660 -4.407 -12.518 1.00 90.69 86 ALA A C 1
ATOM 666 O O . ALA A 1 86 ? 1.642 -3.697 -12.727 1.00 90.69 86 ALA A O 1
ATOM 667 N N . ILE A 1 87 ? -0.483 -4.262 -13.197 1.00 90.75 87 ILE A N 1
ATOM 668 C CA . ILE A 1 87 ? -0.697 -3.258 -14.241 1.00 90.75 87 ILE A CA 1
ATOM 669 C C . ILE A 1 87 ? -0.673 -1.852 -13.630 1.00 90.75 87 ILE A C 1
ATOM 671 O O . ILE A 1 87 ? 0.100 -1.005 -14.078 1.00 90.75 87 ILE A O 1
ATOM 675 N N . GLU A 1 88 ? -1.463 -1.604 -12.580 1.00 92.25 88 GLU A N 1
ATOM 676 C CA . GLU A 1 88 ? -1.489 -0.297 -11.908 1.00 92.25 88 GLU A CA 1
ATOM 677 C C . GLU A 1 88 ? -0.126 0.053 -11.304 1.00 92.25 88 GLU A C 1
ATOM 679 O O . GLU A 1 88 ? 0.349 1.181 -11.453 1.00 92.25 88 GLU A O 1
ATOM 684 N N . VAL A 1 89 ? 0.529 -0.929 -10.674 1.00 91.94 89 VAL A N 1
ATOM 685 C CA . VAL A 1 89 ? 1.881 -0.777 -10.127 1.00 91.94 89 VAL A CA 1
ATOM 686 C C . VAL A 1 89 ? 2.860 -0.412 -11.240 1.00 91.94 89 VAL A C 1
ATOM 688 O O . VAL A 1 89 ? 3.596 0.560 -11.089 1.00 91.94 89 VAL A O 1
ATOM 691 N N . LYS A 1 90 ? 2.843 -1.113 -12.382 1.00 90.19 90 LYS A N 1
ATOM 692 C CA . LYS A 1 90 ? 3.726 -0.829 -13.525 1.00 90.19 90 LYS A CA 1
ATOM 693 C C . LYS A 1 90 ? 3.543 0.598 -14.041 1.00 90.19 90 LYS A C 1
ATOM 695 O O . LYS A 1 90 ? 4.534 1.306 -14.236 1.00 90.19 90 LYS A O 1
ATOM 700 N N . TYR A 1 91 ? 2.300 1.044 -14.224 1.00 89.19 91 TYR A N 1
ATOM 701 C CA . TYR A 1 91 ? 2.017 2.421 -14.641 1.00 89.19 91 TYR A CA 1
ATOM 702 C C . TYR A 1 91 ? 2.538 3.442 -13.627 1.00 89.19 91 TYR A C 1
ATOM 704 O O . TYR A 1 91 ? 3.195 4.417 -14.002 1.00 89.19 91 TYR A O 1
ATOM 712 N N . HIS A 1 92 ? 2.278 3.214 -12.340 1.00 90.50 92 HIS A N 1
ATOM 713 C CA . HIS A 1 92 ? 2.702 4.114 -11.271 1.00 90.50 92 HIS A CA 1
ATOM 714 C C . HIS A 1 92 ? 4.229 4.203 -11.138 1.00 90.50 92 HIS A C 1
ATOM 716 O O . HIS A 1 92 ? 4.799 5.295 -11.043 1.00 90.50 92 HIS A O 1
ATOM 722 N N . VAL A 1 93 ? 4.907 3.059 -11.209 1.00 88.75 93 VAL A N 1
ATOM 723 C CA . VAL A 1 93 ? 6.370 2.951 -11.206 1.00 88.75 93 VAL A CA 1
ATOM 724 C C . VAL A 1 93 ? 6.965 3.693 -12.403 1.00 88.75 93 VAL A C 1
ATOM 726 O O . VAL A 1 93 ? 7.866 4.513 -12.225 1.00 88.75 93 VAL A O 1
ATOM 729 N N . GLY A 1 94 ? 6.427 3.493 -13.611 1.00 86.69 94 GLY A N 1
ATOM 730 C CA . GLY A 1 94 ? 6.882 4.201 -14.813 1.00 86.69 94 GLY A CA 1
ATOM 731 C C . GLY A 1 94 ? 6.742 5.725 -14.703 1.00 86.69 94 GLY A C 1
ATOM 732 O O . GLY A 1 94 ? 7.669 6.472 -15.038 1.00 86.69 94 GLY A O 1
ATOM 733 N N . ARG A 1 95 ? 5.619 6.207 -14.152 1.00 85.94 95 ARG A N 1
ATOM 734 C CA . ARG A 1 95 ? 5.417 7.640 -13.868 1.00 85.94 95 ARG A CA 1
ATOM 735 C C . ARG A 1 95 ? 6.412 8.166 -12.835 1.00 85.94 95 ARG A C 1
ATOM 737 O O . ARG A 1 95 ? 6.952 9.255 -13.018 1.00 85.94 95 ARG A O 1
ATOM 744 N N . SER A 1 96 ? 6.684 7.393 -11.786 1.00 85.31 96 SER A N 1
ATOM 745 C CA . SER A 1 96 ? 7.623 7.770 -10.723 1.00 85.31 96 SER A CA 1
ATOM 746 C C . SER A 1 96 ? 9.060 7.892 -11.239 1.00 85.31 96 SER A C 1
ATOM 748 O O . SER A 1 96 ? 9.737 8.867 -10.918 1.00 85.31 96 SER A O 1
ATOM 750 N N . ILE A 1 97 ? 9.505 6.966 -12.099 1.00 81.50 97 ILE A N 1
ATOM 751 C CA . ILE A 1 97 ? 10.814 7.044 -12.774 1.00 81.50 97 ILE A CA 1
ATOM 752 C C . ILE A 1 97 ? 10.895 8.308 -13.635 1.00 81.50 97 ILE A C 1
ATOM 754 O O . ILE A 1 97 ? 11.872 9.049 -13.560 1.00 81.50 97 ILE A O 1
ATOM 758 N N . THR A 1 98 ? 9.852 8.590 -14.419 1.00 81.75 98 THR A N 1
ATOM 759 C CA . THR A 1 98 ? 9.804 9.779 -15.285 1.00 81.75 98 THR A CA 1
ATOM 760 C C . THR A 1 98 ? 9.901 11.072 -14.471 1.00 81.75 98 THR A C 1
ATOM 762 O O . THR A 1 98 ? 10.680 11.962 -14.807 1.00 81.75 98 THR A O 1
ATOM 765 N N . LEU A 1 99 ? 9.152 11.166 -13.370 1.00 79.25 99 LEU A N 1
ATOM 766 C CA . LEU A 1 99 ? 9.153 12.339 -12.495 1.00 79.25 99 LEU A CA 1
ATOM 767 C C . LEU A 1 99 ? 10.511 12.550 -11.815 1.00 79.25 99 LEU A C 1
ATOM 769 O O . LEU A 1 99 ? 10.986 13.683 -11.746 1.00 79.25 99 LEU A O 1
ATOM 773 N N . ARG A 1 100 ? 11.160 11.466 -11.373 1.00 76.44 100 ARG A N 1
ATOM 774 C CA . ARG A 1 100 ? 12.504 11.512 -10.789 1.00 76.44 100 ARG A CA 1
ATOM 775 C C . ARG A 1 100 ? 13.511 12.163 -11.739 1.00 76.44 100 ARG A C 1
ATOM 777 O O . ARG A 1 100 ? 14.198 13.091 -11.327 1.00 76.44 100 ARG A O 1
ATOM 784 N N . LYS A 1 101 ? 13.520 11.775 -13.018 1.00 73.50 101 LYS A N 1
ATOM 785 C CA . LYS A 1 101 ? 14.405 12.386 -14.024 1.00 73.50 101 LYS A CA 1
ATOM 786 C C . LYS A 1 101 ? 14.157 13.869 -14.230 1.00 73.50 101 LYS A C 1
ATOM 788 O O . LYS A 1 101 ? 15.102 14.637 -14.319 1.00 73.50 101 LYS A O 1
ATOM 793 N N . VAL A 1 102 ? 12.890 14.276 -14.354 1.00 76.12 102 VAL A N 1
ATOM 794 C CA . VAL A 1 102 ? 12.543 15.687 -14.593 1.00 76.12 102 VAL A CA 1
ATOM 795 C C . VAL A 1 102 ? 13.069 16.558 -13.453 1.00 76.12 102 VAL A C 1
ATOM 797 O O . VAL A 1 102 ? 13.495 17.690 -13.682 1.00 76.12 102 VAL A O 1
ATOM 800 N N . LEU A 1 103 ? 13.055 16.027 -12.230 1.00 71.88 103 LEU A N 1
ATOM 801 C CA . LEU A 1 103 ? 13.581 16.710 -11.057 1.00 71.88 103 LEU A CA 1
ATOM 802 C C . LEU A 1 103 ? 15.113 16.675 -11.001 1.00 71.88 103 LEU A C 1
ATOM 804 O O . LEU A 1 103 ? 15.708 17.722 -10.771 1.00 71.88 103 LEU A O 1
ATOM 808 N N . GLU A 1 104 ? 15.745 15.528 -11.266 1.00 69.12 104 GLU A N 1
ATOM 809 C CA . GLU A 1 104 ? 17.210 15.389 -11.306 1.00 69.12 104 GLU A CA 1
ATOM 810 C C . GLU A 1 104 ? 17.840 16.245 -12.421 1.00 69.12 104 GLU A C 1
ATOM 812 O O . GLU A 1 104 ? 18.776 16.997 -12.163 1.00 69.12 104 GLU A O 1
ATOM 817 N N . GLY A 1 105 ? 17.274 16.232 -13.632 1.00 65.06 105 GLY A N 1
ATOM 818 C CA . GLY A 1 105 ? 17.740 17.023 -14.777 1.00 65.06 105 GLY A CA 1
ATOM 819 C C . GLY A 1 105 ? 17.495 18.532 -14.652 1.00 65.06 105 GLY A C 1
ATOM 820 O O . GLY A 1 105 ? 18.140 19.316 -15.342 1.00 65.06 105 GLY A O 1
ATOM 821 N N . ARG A 1 106 ? 16.593 18.972 -13.761 1.00 59.44 106 ARG A N 1
ATOM 822 C CA . ARG A 1 106 ? 16.412 20.399 -13.426 1.00 59.44 106 ARG A CA 1
ATOM 823 C C . ARG A 1 106 ? 17.415 20.902 -12.396 1.00 59.44 106 ARG A C 1
ATOM 825 O O . ARG A 1 106 ? 17.631 22.110 -12.294 1.00 59.44 106 ARG A O 1
ATOM 832 N N . THR A 1 107 ? 18.012 20.012 -11.614 1.00 56.62 107 THR A N 1
ATOM 833 C CA . THR A 1 107 ? 18.977 20.378 -10.584 1.00 56.62 107 THR A CA 1
ATOM 834 C C . THR A 1 107 ? 20.397 20.124 -11.080 1.00 56.62 107 THR A C 1
ATOM 836 O O . THR A 1 107 ? 20.949 19.061 -10.840 1.00 56.62 107 THR A O 1
ATOM 839 N N . ASN A 1 108 ? 21.051 21.139 -11.661 1.00 52.78 108 ASN A N 1
ATOM 840 C CA . ASN A 1 108 ? 22.523 21.208 -11.799 1.00 52.78 108 ASN A CA 1
ATOM 841 C C . ASN A 1 108 ? 23.220 21.340 -10.422 1.00 52.78 108 ASN A C 1
ATOM 843 O O . ASN A 1 108 ? 24.188 22.082 -10.263 1.00 52.78 108 ASN A O 1
ATOM 847 N N . ARG A 1 109 ? 22.668 20.726 -9.373 1.00 48.34 109 ARG A N 1
ATOM 848 C CA . ARG A 1 109 ? 23.120 20.877 -7.995 1.00 48.34 109 ARG A CA 1
ATOM 849 C C . ARG A 1 109 ? 23.775 19.582 -7.545 1.00 48.34 109 ARG A C 1
ATOM 851 O O . ARG A 1 109 ? 23.184 18.515 -7.612 1.00 48.34 109 ARG A O 1
ATOM 858 N N . THR A 1 110 ? 24.974 19.731 -7.000 1.00 48.19 110 THR A N 1
ATOM 859 C CA . THR A 1 110 ? 25.761 18.750 -6.238 1.00 48.19 110 THR A CA 1
ATOM 860 C C . THR A 1 110 ? 25.063 18.226 -4.976 1.00 48.19 110 THR A C 1
ATOM 862 O O . THR A 1 110 ? 25.639 17.420 -4.249 1.00 48.19 110 THR A O 1
ATOM 865 N N . THR A 1 111 ? 23.833 18.657 -4.692 1.00 48.69 111 THR A N 1
ATOM 866 C CA . THR A 1 111 ? 23.013 18.136 -3.602 1.00 48.69 111 THR A CA 1
ATOM 867 C C . THR A 1 111 ? 22.023 17.103 -4.140 1.00 48.69 111 THR A C 1
ATOM 869 O O . THR A 1 111 ? 21.166 17.459 -4.951 1.00 48.69 111 THR A O 1
ATOM 872 N N . PRO A 1 112 ? 22.105 15.832 -3.697 1.00 46.91 112 PRO A N 1
ATOM 873 C CA . PRO A 1 112 ? 21.168 14.802 -4.119 1.00 46.91 112 PRO A CA 1
ATOM 874 C C . PRO A 1 112 ? 19.764 15.242 -3.704 1.00 46.91 112 PRO A C 1
ATOM 876 O O . PRO A 1 112 ? 19.489 15.447 -2.519 1.00 46.91 112 PRO A O 1
ATOM 879 N N . THR A 1 113 ? 18.878 15.443 -4.678 1.00 50.16 113 THR A N 1
ATOM 880 C CA . THR A 1 113 ? 17.458 15.638 -4.394 1.00 50.16 113 THR A CA 1
ATOM 881 C C . THR A 1 113 ? 16.978 14.439 -3.576 1.00 50.16 113 THR A C 1
ATOM 883 O O . THR A 1 113 ? 17.355 13.299 -3.829 1.00 50.16 113 THR A O 1
ATOM 886 N N . VAL A 1 114 ? 16.194 14.721 -2.535 1.00 49.22 114 VAL A N 1
ATOM 887 C CA . VAL A 1 114 ? 15.869 13.866 -1.374 1.00 49.22 114 VAL A CA 1
ATOM 888 C C . VAL A 1 114 ? 15.001 12.636 -1.726 1.00 49.22 114 VAL A C 1
ATOM 890 O O . VAL A 1 114 ? 14.263 12.109 -0.897 1.00 49.22 114 VAL A O 1
ATOM 893 N N . PHE A 1 115 ? 15.067 12.130 -2.958 1.00 51.41 115 PHE A N 1
ATOM 894 C CA . PHE A 1 115 ? 14.657 10.763 -3.241 1.00 51.41 115 PHE A CA 1
ATOM 895 C C . PHE A 1 115 ? 15.714 9.841 -2.652 1.00 51.41 115 PHE A C 1
ATOM 897 O O . PHE A 1 115 ? 16.712 9.495 -3.285 1.00 51.41 115 PHE A O 1
ATOM 904 N N . ASN A 1 116 ? 15.492 9.458 -1.395 1.00 52.69 116 ASN A N 1
ATOM 905 C CA . ASN A 1 116 ? 16.187 8.332 -0.802 1.00 52.69 116 ASN A CA 1
ATOM 906 C C . ASN A 1 116 ? 16.186 7.168 -1.800 1.00 52.69 116 ASN A C 1
ATOM 908 O O . ASN A 1 116 ? 15.213 6.936 -2.520 1.00 52.69 116 ASN A O 1
ATOM 912 N N . LYS A 1 117 ? 17.274 6.393 -1.801 1.00 60.06 117 LYS A N 1
ATOM 913 C CA . LYS A 1 117 ? 17.466 5.217 -2.665 1.00 60.06 117 LYS A CA 1
ATOM 914 C C . LYS A 1 117 ? 16.268 4.253 -2.657 1.00 60.06 117 LYS A C 1
ATOM 916 O O . LYS A 1 117 ? 16.122 3.485 -3.594 1.00 60.06 117 LYS A O 1
ATOM 921 N N . TRP A 1 118 ? 15.421 4.319 -1.630 1.00 68.62 118 TRP A N 1
ATOM 922 C CA . TRP A 1 118 ? 14.216 3.525 -1.425 1.00 68.62 118 TRP A CA 1
ATOM 923 C C . TRP A 1 118 ? 12.991 4.393 -1.062 1.00 68.62 118 TRP A C 1
ATOM 925 O O . TRP A 1 118 ? 12.350 4.189 -0.034 1.00 68.62 118 TRP A O 1
ATOM 935 N N . SER A 1 119 ? 12.676 5.417 -1.861 1.00 71.81 119 SER A N 1
ATOM 936 C CA . SER A 1 119 ? 11.401 6.138 -1.746 1.00 71.81 119 SER A CA 1
ATOM 937 C C . SER A 1 119 ? 10.814 6.500 -3.112 1.00 71.81 119 SER A C 1
ATOM 939 O O . SER A 1 119 ? 11.518 6.915 -4.031 1.00 71.81 119 SER A O 1
ATOM 941 N N . MET A 1 120 ? 9.497 6.338 -3.248 1.00 79.25 120 MET A N 1
ATOM 942 C CA . MET A 1 120 ? 8.714 6.871 -4.364 1.00 79.25 120 MET A CA 1
ATOM 943 C C . MET A 1 120 ? 7.360 7.345 -3.813 1.00 79.25 120 MET A C 1
ATOM 945 O O . MET A 1 120 ? 6.838 6.710 -2.891 1.00 79.25 120 MET A O 1
ATOM 949 N N . PRO A 1 121 ? 6.774 8.434 -4.341 1.00 83.12 121 PRO A N 1
ATOM 950 C CA . PRO A 1 121 ? 5.431 8.842 -3.950 1.00 83.12 121 PRO A CA 1
ATOM 951 C C . PRO A 1 121 ? 4.470 7.718 -4.318 1.00 83.12 121 PRO A C 1
ATOM 953 O O . PRO A 1 121 ? 4.509 7.239 -5.443 1.00 83.12 121 PRO A O 1
ATOM 956 N N . PHE A 1 122 ? 3.626 7.279 -3.391 1.00 89.62 122 PHE A N 1
ATOM 957 C CA . PHE A 1 122 ? 2.705 6.172 -3.626 1.00 89.62 122 PHE A CA 1
ATOM 958 C C . PHE A 1 122 ? 1.290 6.596 -3.211 1.00 89.62 122 PHE A C 1
ATOM 960 O O . PHE A 1 122 ? 1.075 6.853 -2.025 1.00 89.62 122 PHE A O 1
ATOM 967 N N . PRO A 1 123 ? 0.341 6.720 -4.159 1.00 92.88 123 PRO A N 1
ATOM 968 C CA . PRO A 1 123 ? -1.028 7.119 -3.863 1.00 92.88 123 PRO A CA 1
ATOM 969 C C . PRO A 1 123 ? -1.688 6.112 -2.925 1.00 92.88 123 PRO A C 1
ATOM 971 O O . PRO A 1 123 ? -1.924 4.960 -3.295 1.00 92.88 123 PRO A O 1
ATOM 974 N N . ALA A 1 124 ? -1.959 6.544 -1.699 1.00 95.06 124 ALA A N 1
ATOM 975 C CA . ALA A 1 124 ? -2.715 5.766 -0.738 1.00 95.06 124 ALA A CA 1
ATOM 976 C C . ALA A 1 124 ? -3.414 6.676 0.278 1.00 95.06 124 ALA A C 1
ATOM 978 O O . ALA A 1 124 ? -2.858 7.696 0.688 1.00 95.06 124 ALA A O 1
ATOM 979 N N . ALA A 1 125 ? -4.616 6.292 0.701 1.00 95.81 125 ALA A N 1
ATOM 980 C CA . ALA A 1 125 ? -5.389 7.002 1.714 1.00 95.81 125 ALA A CA 1
ATOM 981 C C . ALA A 1 125 ? -6.251 6.036 2.539 1.00 95.81 125 ALA A C 1
ATOM 983 O O . ALA A 1 125 ? -6.639 4.970 2.060 1.00 95.81 125 ALA A O 1
ATOM 984 N N . ILE A 1 126 ? -6.565 6.437 3.773 1.00 96.25 126 ILE A N 1
ATOM 985 C CA . ILE A 1 126 ? -7.530 5.772 4.660 1.00 96.25 126 ILE A CA 1
ATOM 986 C C . ILE A 1 126 ? -8.623 6.796 4.990 1.00 96.25 126 ILE A C 1
ATOM 988 O O . ILE A 1 126 ? -8.309 7.947 5.308 1.00 96.25 126 ILE A O 1
ATOM 992 N N . SER A 1 127 ? -9.892 6.395 4.917 1.00 94.38 127 SER A N 1
ATOM 993 C CA . SER A 1 127 ? -11.023 7.240 5.317 1.00 94.38 127 SER A CA 1
ATOM 994 C C . SER A 1 127 ? -11.012 7.546 6.816 1.00 94.38 127 SER A C 1
ATOM 996 O O . SER A 1 127 ? -10.415 6.824 7.613 1.00 94.38 127 SER A O 1
ATOM 998 N N . SER A 1 128 ? -11.723 8.597 7.231 1.00 92.75 128 SER A N 1
ATOM 999 C CA . SER A 1 128 ? -11.862 8.936 8.655 1.00 92.75 128 SER A CA 1
ATOM 1000 C C . SER A 1 128 ? -12.597 7.863 9.465 1.00 92.75 128 SER A C 1
ATOM 1002 O O . SER A 1 128 ? -12.423 7.764 10.671 1.00 92.75 128 SER A O 1
ATOM 1004 N N . GLN A 1 129 ? -13.365 7.008 8.792 1.00 91.81 129 GLN A N 1
ATOM 1005 C CA . GLN A 1 129 ? -14.083 5.890 9.397 1.00 91.81 129 GLN A CA 1
ATOM 1006 C C . GLN A 1 129 ? -13.274 4.584 9.402 1.00 91.81 129 GLN A C 1
ATOM 1008 O O . GLN A 1 129 ? -13.751 3.569 9.905 1.00 91.81 129 GLN A O 1
ATOM 1013 N N . VAL A 1 130 ? -12.043 4.591 8.865 1.00 91.75 130 VAL A N 1
ATOM 1014 C CA . VAL A 1 130 ? -11.107 3.446 8.857 1.00 91.75 130 VAL A CA 1
ATOM 1015 C C . VAL A 1 130 ? -11.626 2.229 8.058 1.00 91.75 130 VAL A C 1
ATOM 1017 O O . VAL A 1 130 ? -10.989 1.183 8.000 1.00 91.75 130 VAL A O 1
ATOM 1020 N N . ASN A 1 131 ? -12.753 2.371 7.364 1.00 90.69 131 ASN A N 1
ATOM 1021 C CA . ASN A 1 131 ? -13.427 1.321 6.599 1.00 90.69 131 ASN A CA 1
ATOM 1022 C C . ASN A 1 131 ? -13.259 1.460 5.078 1.00 90.69 131 ASN A C 1
ATOM 1024 O O . ASN A 1 131 ? -13.699 0.584 4.344 1.00 90.69 131 ASN A O 1
ATOM 1028 N N . LEU A 1 132 ? -12.656 2.542 4.586 1.00 93.62 132 LEU A N 1
ATOM 1029 C CA . LEU A 1 132 ? -12.419 2.751 3.160 1.00 93.62 132 LEU A CA 1
ATOM 1030 C C . LEU A 1 132 ? -10.947 3.066 2.930 1.00 93.62 132 LEU A C 1
ATOM 1032 O O . LEU A 1 132 ? -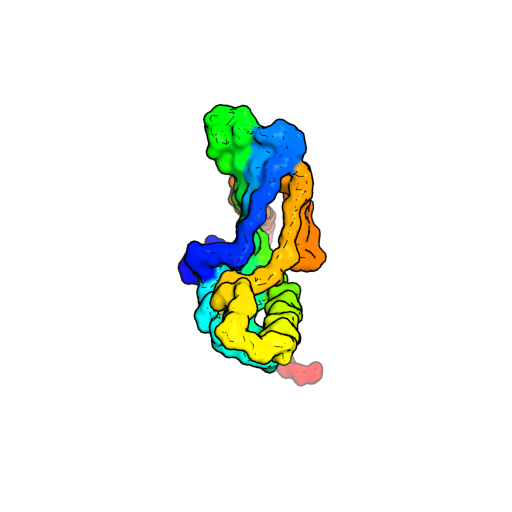10.355 3.892 3.627 1.00 93.62 132 LEU A O 1
ATOM 1036 N N . LEU A 1 133 ? -10.367 2.398 1.938 1.00 94.88 133 LEU A N 1
ATOM 1037 C CA . LEU A 1 133 ? -8.988 2.580 1.513 1.00 94.88 133 LEU A CA 1
ATOM 1038 C C . LEU A 1 133 ? -8.951 3.001 0.051 1.00 94.88 133 LEU A C 1
ATOM 1040 O O . LEU A 1 133 ? -9.711 2.495 -0.770 1.00 94.88 133 LEU A O 1
ATOM 1044 N N . ILE A 1 134 ? -8.009 3.868 -0.282 1.00 95.56 134 ILE A N 1
ATOM 1045 C CA . ILE A 1 134 ? -7.615 4.125 -1.665 1.00 95.56 134 ILE A CA 1
ATOM 1046 C C . ILE A 1 134 ? -6.170 3.671 -1.782 1.00 95.56 134 ILE A C 1
ATOM 1048 O O . ILE A 1 134 ? -5.347 4.041 -0.944 1.00 95.56 134 ILE A O 1
ATOM 1052 N N . ILE A 1 135 ? -5.864 2.845 -2.777 1.00 95.44 135 ILE A N 1
ATOM 1053 C CA . ILE A 1 135 ? -4.508 2.379 -3.073 1.00 95.44 135 ILE A CA 1
ATOM 1054 C C . ILE A 1 135 ? -4.338 2.457 -4.586 1.00 95.44 135 ILE A C 1
ATOM 1056 O O . ILE A 1 135 ? -5.090 1.816 -5.317 1.00 95.44 135 ILE A O 1
ATOM 1060 N N . LEU A 1 136 ? -3.362 3.235 -5.057 1.00 93.94 136 LEU A N 1
ATOM 1061 C CA . LEU A 1 136 ? -3.249 3.609 -6.471 1.00 93.94 136 LEU A CA 1
ATOM 1062 C C . LEU A 1 136 ? -4.563 4.243 -6.963 1.00 93.94 136 LEU A C 1
ATOM 1064 O O . LEU A 1 136 ? -4.992 5.238 -6.380 1.00 93.94 136 LEU A O 1
ATOM 1068 N N . ASN A 1 137 ? -5.197 3.682 -7.998 1.00 92.81 137 ASN A N 1
ATOM 1069 C CA . ASN A 1 137 ? -6.491 4.149 -8.506 1.00 92.81 137 ASN A CA 1
ATOM 1070 C C . ASN A 1 137 ? -7.662 3.268 -8.042 1.00 92.81 137 ASN A C 1
ATOM 1072 O O . ASN A 1 137 ? -8.799 3.501 -8.449 1.00 92.81 137 ASN A O 1
ATOM 1076 N N . THR A 1 138 ? -7.404 2.274 -7.187 1.00 93.19 138 THR A N 1
ATOM 1077 C CA . THR A 1 138 ? -8.427 1.339 -6.720 1.00 93.19 138 THR A CA 1
ATOM 1078 C C . THR A 1 138 ? -8.960 1.751 -5.346 1.00 93.19 138 THR A C 1
ATOM 1080 O O . THR A 1 138 ? -8.195 2.031 -4.417 1.00 93.19 138 THR A O 1
ATOM 1083 N N . VAL A 1 139 ? -10.289 1.762 -5.213 1.00 94.62 139 VAL A N 1
ATOM 1084 C CA . VAL A 1 139 ? -11.011 2.028 -3.960 1.00 94.62 139 VAL A CA 1
ATOM 1085 C C . VAL A 1 139 ? -11.476 0.705 -3.354 1.00 94.62 139 VAL A C 1
ATOM 1087 O O . VAL A 1 139 ? -12.103 -0.105 -4.031 1.00 94.62 139 VAL A O 1
ATOM 1090 N N . TYR A 1 140 ? -11.201 0.504 -2.068 1.00 92.38 140 TYR A N 1
ATOM 1091 C CA . TYR A 1 140 ? -11.602 -0.674 -1.305 1.00 92.38 140 TYR A CA 1
ATOM 1092 C C . TYR A 1 140 ? -12.534 -0.256 -0.173 1.00 92.38 140 TYR A C 1
ATOM 1094 O O . TYR A 1 140 ? -12.167 0.582 0.651 1.00 92.38 140 TYR A O 1
ATOM 1102 N N . LEU A 1 141 ? -13.713 -0.871 -0.108 1.00 91.75 141 LEU A N 1
ATOM 1103 C CA . LEU A 1 141 ? -14.608 -0.786 1.040 1.00 91.75 141 LEU A CA 1
ATOM 1104 C C . LEU A 1 141 ? -14.436 -2.048 1.885 1.00 91.75 141 LEU A C 1
ATOM 1106 O O . LEU A 1 141 ? -14.491 -3.162 1.368 1.00 91.75 141 LEU A O 1
ATOM 1110 N N . LEU A 1 142 ? -14.194 -1.866 3.176 1.00 87.06 142 LEU A N 1
ATOM 1111 C CA . LEU A 1 142 ? -13.920 -2.934 4.121 1.00 87.06 142 LEU A CA 1
ATOM 1112 C C . LEU A 1 142 ? -15.110 -3.118 5.048 1.00 87.06 142 LEU A C 1
ATOM 1114 O O . LEU A 1 142 ? -15.529 -2.184 5.735 1.00 87.06 142 LEU A O 1
ATOM 1118 N N . ASP A 1 143 ? -15.592 -4.351 5.126 1.00 83.19 143 ASP A N 1
ATOM 1119 C CA . ASP A 1 143 ? -16.513 -4.746 6.176 1.00 83.19 143 ASP A CA 1
ATOM 1120 C C . ASP A 1 143 ? -15.722 -5.106 7.439 1.00 83.19 143 ASP A C 1
ATOM 1122 O O . ASP A 1 143 ? -15.185 -6.204 7.584 1.00 83.19 143 ASP A O 1
ATOM 1126 N N . LEU A 1 144 ? -15.612 -4.139 8.349 1.00 75.00 144 LEU A N 1
ATOM 1127 C CA . LEU A 1 144 ? -14.908 -4.309 9.620 1.00 75.00 144 LEU A CA 1
ATOM 1128 C C . LEU A 1 144 ? -15.738 -5.063 10.669 1.00 75.00 144 LEU A C 1
ATOM 1130 O O . LEU A 1 144 ? -15.206 -5.372 11.736 1.00 75.00 144 LEU A O 1
ATOM 1134 N N . THR A 1 145 ? -17.016 -5.347 10.390 1.00 69.81 145 THR A N 1
ATOM 1135 C CA . THR A 1 145 ? -17.907 -6.078 11.306 1.00 69.81 145 THR A CA 1
ATOM 1136 C C . THR A 1 145 ? -17.672 -7.586 11.263 1.00 69.81 145 THR A C 1
ATOM 1138 O O . THR A 1 145 ? -17.951 -8.291 12.234 1.00 69.81 145 THR A O 1
ATOM 1141 N N . LEU A 1 146 ? -17.065 -8.080 10.181 1.00 57.22 146 LEU A N 1
ATOM 1142 C CA . LEU A 1 146 ? -16.616 -9.459 10.032 1.00 57.22 146 LEU A CA 1
ATOM 1143 C C . LEU A 1 146 ? -15.307 -9.680 10.808 1.00 57.22 146 LEU A C 1
ATOM 1145 O O . LEU A 1 146 ? -14.245 -9.891 10.234 1.00 57.22 146 LEU A O 1
ATOM 1149 N N . SER A 1 147 ? -15.377 -9.663 12.139 1.00 47.62 147 SER A N 1
ATOM 1150 C CA . SER A 1 147 ? -14.253 -9.983 13.038 1.00 47.62 147 SER A CA 1
ATOM 1151 C C . SER A 1 147 ? -13.868 -11.471 13.058 1.00 47.62 147 SER A C 1
ATOM 1153 O O . SER A 1 147 ? -13.055 -11.901 13.879 1.00 47.62 147 SER A O 1
ATOM 1155 N N . LYS A 1 148 ? -14.433 -12.300 12.171 1.00 37.19 148 LYS A N 1
ATOM 1156 C CA . LYS A 1 148 ? -14.077 -13.717 12.086 1.00 37.19 148 LYS A CA 1
ATOM 1157 C C . LYS A 1 148 ? -12.900 -13.915 11.145 1.00 37.19 148 LYS A C 1
ATOM 1159 O O . LYS A 1 148 ? -12.943 -13.529 9.979 1.00 37.19 148 LYS A O 1
ATOM 1164 N N . ALA A 1 149 ? -11.878 -14.597 11.665 1.00 37.38 149 ALA A N 1
ATOM 1165 C CA . ALA A 1 149 ? -10.862 -15.262 10.865 1.00 37.38 149 ALA A CA 1
ATOM 1166 C C . ALA A 1 149 ? -11.539 -15.926 9.663 1.00 37.38 149 ALA A C 1
ATOM 1168 O O . ALA A 1 149 ? -12.507 -16.666 9.842 1.00 37.38 149 ALA A O 1
ATOM 1169 N N . VAL A 1 150 ? -11.043 -15.629 8.463 1.00 35.72 150 VAL A N 1
ATOM 1170 C CA . VAL A 1 150 ? -11.438 -16.298 7.225 1.00 35.72 150 VAL A CA 1
ATOM 1171 C C . VAL A 1 150 ? -11.182 -17.795 7.416 1.00 35.72 150 VAL A C 1
ATOM 1173 O O . VAL A 1 150 ? -10.081 -18.284 7.179 1.00 35.72 150 VAL A O 1
ATOM 1176 N N . GLN A 1 151 ? -12.181 -18.522 7.915 1.00 33.78 151 GLN A N 1
ATOM 1177 C CA . GLN A 1 151 ? -12.302 -19.937 7.640 1.00 33.78 151 GLN A CA 1
ATOM 1178 C C . GLN A 1 151 ? -12.722 -20.012 6.183 1.00 33.78 151 GLN A C 1
ATOM 1180 O O . GLN A 1 151 ? -13.752 -19.471 5.785 1.00 33.78 151 GLN A O 1
ATOM 1185 N N . GLU A 1 152 ? -11.843 -20.614 5.394 1.00 35.22 152 GLU A N 1
ATOM 1186 C CA . GLU A 1 152 ? -12.087 -21.052 4.031 1.00 35.22 152 GLU A CA 1
ATOM 1187 C C . GLU A 1 152 ? -13.456 -21.749 3.983 1.00 35.22 152 GLU A C 1
ATOM 1189 O O . GLU A 1 152 ? -13.613 -22.867 4.474 1.00 35.22 152 GLU A O 1
ATOM 1194 N N . ILE A 1 153 ? -14.473 -21.068 3.447 1.00 34.03 153 ILE A N 1
ATOM 1195 C CA . ILE A 1 153 ? -15.752 -21.700 3.135 1.00 34.03 153 ILE A CA 1
ATOM 1196 C C . ILE A 1 153 ? -15.456 -22.625 1.959 1.00 34.03 153 ILE A C 1
ATOM 1198 O O . ILE A 1 153 ? -15.435 -22.201 0.804 1.00 34.03 153 ILE A O 1
ATOM 1202 N N . ARG A 1 154 ? -15.177 -23.895 2.257 1.00 35.66 154 ARG A N 1
ATOM 1203 C CA . ARG A 1 154 ? -15.302 -24.948 1.257 1.00 35.66 154 ARG A CA 1
ATOM 1204 C C . ARG A 1 154 ? -16.787 -25.089 0.965 1.00 35.66 154 ARG A C 1
ATOM 1206 O O . ARG A 1 154 ? -17.573 -25.378 1.866 1.00 35.66 154 ARG A O 1
ATOM 1213 N N . LEU A 1 155 ? -17.155 -24.822 -0.284 1.00 37.53 155 LEU A N 1
ATOM 1214 C CA . LEU A 1 155 ? -18.465 -25.179 -0.809 1.00 37.53 155 LEU A CA 1
ATOM 1215 C C . LEU A 1 155 ? -18.688 -26.674 -0.513 1.00 37.53 155 LEU A C 1
ATOM 1217 O O . LEU A 1 155 ? -17.770 -27.455 -0.782 1.00 37.53 155 LEU A O 1
ATOM 1221 N N . PRO A 1 156 ? -19.839 -27.093 0.038 1.00 39.09 156 PRO A N 1
ATOM 1222 C CA . PRO A 1 156 ? -20.152 -28.509 0.118 1.00 39.09 156 PRO A CA 1
ATOM 1223 C C . PRO A 1 156 ? -20.207 -29.052 -1.310 1.00 39.09 156 PRO A C 1
ATOM 1225 O O . PRO A 1 156 ? -21.049 -28.645 -2.115 1.00 39.09 156 PRO A O 1
ATOM 1228 N N . GLU A 1 157 ? -19.258 -29.931 -1.631 1.00 43.69 157 GLU A N 1
ATOM 1229 C CA . GLU A 1 157 ? -19.338 -30.782 -2.809 1.00 43.69 157 GLU A CA 1
ATOM 1230 C C . GLU A 1 157 ? -20.679 -31.507 -2.724 1.00 43.69 157 GLU A C 1
ATOM 1232 O O . GLU A 1 157 ? -20.978 -32.203 -1.755 1.00 43.69 157 GLU A O 1
ATOM 1237 N N . SER A 1 158 ? -21.546 -31.229 -3.693 1.00 40.97 158 SER A N 1
ATOM 1238 C CA . SER A 1 158 ? -22.833 -31.892 -3.788 1.00 40.97 158 SER A CA 1
ATOM 1239 C C . SER A 1 158 ? -22.569 -33.343 -4.157 1.00 40.97 158 SER A C 1
ATOM 1241 O O . SER A 1 158 ? -22.217 -33.641 -5.300 1.00 40.97 158 SER A O 1
ATOM 1243 N N . ASP A 1 159 ? -22.732 -34.230 -3.177 1.00 42.41 159 ASP A N 1
ATOM 1244 C CA . ASP A 1 159 ? -22.825 -35.668 -3.375 1.00 42.41 159 ASP A CA 1
ATOM 1245 C C . ASP A 1 159 ? -23.898 -35.955 -4.427 1.00 42.41 159 ASP A C 1
ATOM 1247 O O . ASP A 1 159 ? -25.095 -35.983 -4.147 1.00 42.41 159 ASP A O 1
ATOM 1251 N N . THR A 1 160 ? -23.462 -36.184 -5.662 1.00 40.31 160 THR A N 1
ATOM 1252 C CA . THR A 1 160 ? -24.298 -36.803 -6.688 1.00 40.31 160 THR A CA 1
ATOM 1253 C C . THR A 1 160 ? -23.764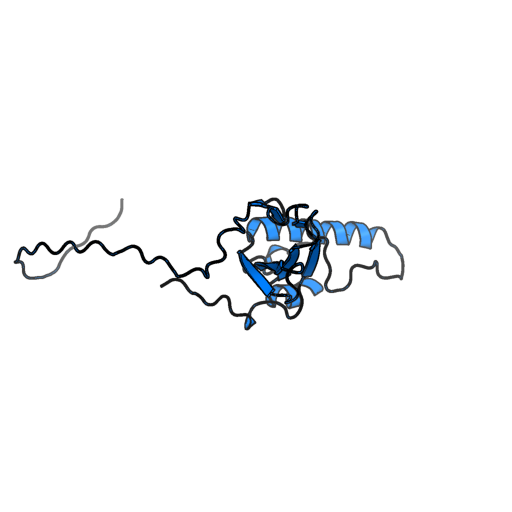 -38.207 -6.918 1.00 40.31 160 THR A C 1
ATOM 1255 O O . THR A 1 160 ? -23.137 -38.513 -7.927 1.00 40.31 160 THR A O 1
ATOM 1258 N N . ASN A 1 161 ? -23.993 -39.074 -5.931 1.00 40.69 161 ASN A N 1
ATOM 1259 C CA . ASN A 1 161 ? -23.971 -40.511 -6.151 1.00 40.69 161 ASN A CA 1
ATOM 1260 C C . ASN A 1 161 ? -25.281 -40.899 -6.838 1.00 40.69 161 ASN A C 1
ATOM 1262 O O . ASN A 1 161 ? -26.297 -41.077 -6.173 1.00 40.69 161 ASN A O 1
ATOM 1266 N N . LEU A 1 162 ? -25.249 -41.081 -8.156 1.00 37.47 162 LEU A N 1
ATOM 1267 C CA . LEU A 1 162 ? -26.173 -41.987 -8.833 1.00 37.47 162 LEU A CA 1
ATOM 1268 C C . LEU A 1 162 ? -25.375 -42.881 -9.782 1.00 37.47 162 LEU A C 1
ATOM 1270 O O . LEU A 1 162 ? -24.856 -42.469 -10.815 1.00 37.47 162 LEU A O 1
ATOM 1274 N N . SER A 1 163 ? -25.256 -44.120 -9.322 1.00 39.00 163 SER A N 1
ATOM 1275 C CA . SER A 1 163 ? -24.677 -45.279 -9.982 1.00 39.00 163 SER A CA 1
ATOM 1276 C C . SER A 1 163 ? -25.469 -45.665 -11.233 1.00 39.00 163 SER A C 1
ATOM 1278 O O . SER A 1 163 ? -26.689 -45.799 -11.160 1.00 39.00 163 SER A O 1
ATOM 1280 N N . ALA A 1 164 ? -24.770 -45.921 -12.342 1.00 36.53 164 ALA A N 1
ATOM 1281 C CA . ALA A 1 164 ? -25.179 -46.880 -13.371 1.00 36.53 164 ALA A CA 1
ATOM 1282 C C . ALA A 1 164 ? -23.967 -47.284 -14.237 1.00 36.53 164 ALA A C 1
ATOM 1284 O O . ALA A 1 164 ? -23.599 -46.635 -15.207 1.00 36.53 164 ALA A O 1
ATOM 1285 N N . THR A 1 165 ? -23.313 -48.344 -13.773 1.00 39.03 165 THR A N 1
ATOM 1286 C CA . THR A 1 165 ? -22.777 -49.511 -14.491 1.00 39.03 165 THR A CA 1
ATOM 1287 C C . THR A 1 165 ? -22.512 -49.483 -16.013 1.00 39.03 165 THR A C 1
ATOM 1289 O O . THR A 1 165 ? -23.399 -49.224 -16.815 1.00 39.03 165 THR A O 1
ATOM 1292 N N . GLN A 1 166 ? -21.348 -50.071 -16.338 1.00 34.44 166 GLN A N 1
ATOM 1293 C CA . GLN A 1 166 ? -20.935 -50.800 -17.555 1.00 34.44 166 GLN A CA 1
ATOM 1294 C C . GLN A 1 166 ? -20.168 -50.041 -18.649 1.00 34.44 166 GLN A C 1
ATOM 1296 O O . GLN A 1 166 ? -20.646 -49.080 -19.234 1.00 34.44 166 GLN A O 1
ATOM 1301 N N . GLY A 1 167 ? -19.007 -50.603 -19.014 1.00 31.64 167 GLY A N 1
ATOM 1302 C CA . GLY A 1 167 ? -18.422 -50.420 -20.344 1.00 31.64 167 GLY A CA 1
ATOM 1303 C C . GLY A 1 167 ? -16.898 -50.390 -20.374 1.00 31.64 167 GLY A C 1
ATOM 1304 O O . GLY A 1 167 ? -16.284 -49.391 -20.035 1.00 31.64 167 GLY A O 1
ATOM 1305 N N . PHE A 1 168 ? -16.298 -51.496 -20.798 1.00 31.39 168 PHE A N 1
ATOM 1306 C CA . PHE A 1 168 ? -14.871 -51.710 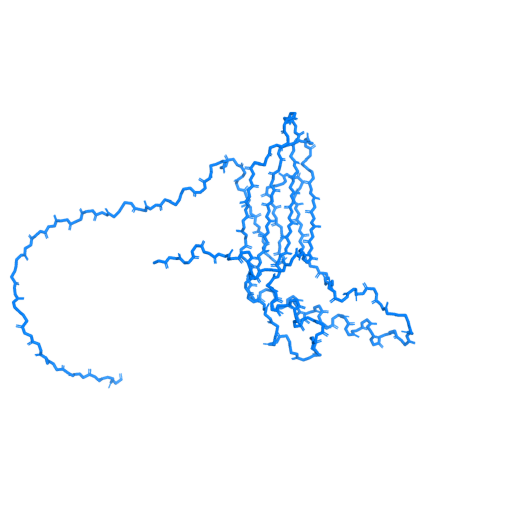-21.050 1.00 31.39 168 PHE A CA 1
ATOM 1307 C C . PHE A 1 168 ? -14.200 -50.652 -21.970 1.00 31.39 168 PHE A C 1
ATOM 1309 O O . PHE A 1 168 ? -14.823 -50.114 -22.879 1.00 31.39 168 PHE A O 1
ATOM 1316 N N . ARG A 1 169 ? -12.887 -50.424 -21.768 1.00 34.69 169 ARG A N 1
ATOM 1317 C CA . ARG A 1 169 ? -11.932 -49.768 -22.710 1.00 34.69 169 ARG A CA 1
ATOM 1318 C C . ARG A 1 169 ? -11.749 -50.611 -24.012 1.00 34.69 169 ARG A C 1
ATOM 1320 O O . ARG A 1 169 ? -12.259 -51.730 -23.997 1.00 34.69 169 ARG A O 1
ATOM 1327 N N . PRO A 1 170 ? -10.912 -50.263 -25.038 1.00 43.00 170 PRO A N 1
ATOM 1328 C CA . PRO A 1 170 ? -10.065 -49.069 -25.298 1.00 43.00 170 PRO A CA 1
ATOM 1329 C C . PRO A 1 170 ? -10.010 -48.545 -26.780 1.00 43.00 170 PRO A C 1
ATOM 1331 O O . PRO A 1 170 ? -10.444 -49.211 -27.705 1.00 43.00 170 PRO A O 1
ATOM 1334 N N . LEU A 1 171 ? -9.283 -47.421 -26.970 1.00 34.97 171 LEU A N 1
ATOM 1335 C CA . LEU A 1 171 ? -8.387 -47.042 -28.103 1.00 34.97 171 LEU A CA 1
ATOM 1336 C C . LEU A 1 171 ? -8.922 -46.667 -29.513 1.00 34.97 171 LEU A C 1
ATOM 1338 O O . LEU A 1 171 ? -9.686 -47.400 -30.122 1.00 34.97 171 LEU A O 1
ATOM 1342 N N . ARG A 1 172 ? -8.264 -45.617 -30.065 1.00 36.84 172 ARG A N 1
ATOM 1343 C CA . ARG A 1 172 ? -8.225 -45.090 -31.460 1.00 36.84 172 ARG A CA 1
ATOM 1344 C C . ARG A 1 172 ? -9.443 -44.240 -31.876 1.00 36.84 172 ARG A C 1
ATOM 1346 O O . ARG A 1 172 ? -10.551 -44.552 -31.494 1.00 36.84 172 ARG A O 1
ATOM 1353 N N . GLU A 1 173 ? -9.342 -43.123 -32.603 1.00 40.53 173 GLU A N 1
ATOM 1354 C CA . GLU A 1 173 ? -8.305 -42.569 -33.483 1.00 40.53 173 GLU A CA 1
ATOM 1355 C C . GLU A 1 173 ? -8.531 -41.046 -33.695 1.00 40.53 173 GLU A C 1
ATOM 1357 O O . GLU A 1 173 ? -9.657 -40.567 -33.645 1.00 40.53 173 GLU A O 1
ATOM 1362 N N . SER A 1 174 ? -7.430 -40.315 -33.909 1.00 40.69 174 SER A N 1
ATOM 1363 C CA . SER A 1 174 ? -7.209 -39.074 -34.685 1.00 40.69 174 SER A CA 1
ATOM 1364 C C . SER A 1 174 ? -8.371 -38.280 -35.317 1.00 40.69 174 SER A C 1
ATOM 1366 O O . SER A 1 174 ? -9.177 -38.851 -36.038 1.00 40.69 174 SER A O 1
ATOM 1368 N N . LEU A 1 175 ? -8.281 -36.936 -35.240 1.00 35.19 175 LEU A N 1
ATOM 1369 C CA . LEU A 1 175 ? -8.272 -35.947 -36.360 1.00 35.19 175 LEU A CA 1
ATOM 1370 C C . LEU A 1 175 ? -8.402 -34.517 -35.778 1.00 35.19 175 LEU A C 1
ATOM 1372 O O . LEU A 1 175 ? -9.402 -34.177 -35.164 1.00 35.19 175 LEU A O 1
ATOM 1376 N N . ARG A 1 176 ? -7.302 -33.762 -35.653 1.00 36.28 176 ARG A N 1
ATOM 1377 C CA . ARG A 1 176 ? -6.839 -32.679 -36.554 1.00 36.28 176 ARG A CA 1
ATOM 1378 C C . ARG A 1 176 ? -7.877 -31.597 -36.901 1.00 36.28 176 ARG A C 1
ATOM 1380 O O . ARG A 1 176 ? -8.818 -31.842 -37.640 1.00 36.28 176 ARG A O 1
ATOM 1387 N N . LEU A 1 177 ? -7.559 -30.400 -36.393 1.00 34.19 177 LEU A N 1
ATOM 1388 C CA . LEU A 1 177 ? -7.645 -29.066 -37.003 1.00 34.19 177 LEU A CA 1
ATOM 1389 C C . LEU A 1 177 ? -8.167 -28.997 -38.447 1.00 34.19 177 LEU A C 1
ATOM 1391 O O . LEU A 1 177 ? -7.561 -29.572 -39.354 1.00 34.19 177 LEU A O 1
ATOM 1395 N N . ALA A 1 178 ? -9.161 -28.132 -38.630 1.00 46.97 178 ALA A N 1
ATOM 1396 C CA . ALA A 1 178 ? -9.201 -27.144 -39.702 1.00 46.97 178 ALA A CA 1
ATOM 1397 C C . ALA A 1 178 ? -9.578 -25.796 -39.074 1.00 46.97 178 ALA A C 1
ATOM 1399 O O . ALA A 1 178 ? -10.444 -25.811 -38.168 1.00 46.97 178 ALA A O 1
#

pLDDT: mean 72.15, std 21.8, range [31.39, 96.25]

Secondary structure (DSSP, 8-state):
-------TTTB-SS-SEEEEEE-TTSSEEEEEEEE-BHHHHHHGGG--TT-GGGS--SS-EEEEEEEE-SSSS--EEEEEEEEPPHHHHHHHHHHHHHHHHHHHHH---SSPPS--TT-----EEE-TTSSEEEETTEEEE--TT--S------------------------------

Sequence (178 aa):
MAPSQFDSQILTSKPLISLSKERDDGKMVGVLSVWPPKSFEEAWPKATESRAEGLACEGWVARFKVWDVGSGAKDKVNHIRIPLSAIEVKYHVGRSITLRKVLEGRTNRTTPTVFNKWSMPFPAAISSQVNLLIILNTVYLLDLTLSKAVQEIRLPESDTNLSATQGFRPLRESLRLA

Radius of gyration: 24.1 Å; chains: 1; bounding box: 52×73×67 Å

Foldseek 3Di:
DDPPPLDPQFWDPAFQDKDKAAAPVNFKIKIKTKIDTVQQLVCLLVDDDPPLVSHCLFSIKIWIWMWGPPPVDGDTQDIDIDGDDSVLSSVQSNVQSVVLCVVVVVDPDPDPDPPDSRHTDWDWDADSRNQWIDGRNDIDGHDSVCSDDPPPPDDPPPPPDDDDDDDDDDDDDDDDDD